Protein AF-A0A661UM19-F1 (afdb_monomer_lite)

Secondary structure (DSSP, 8-sta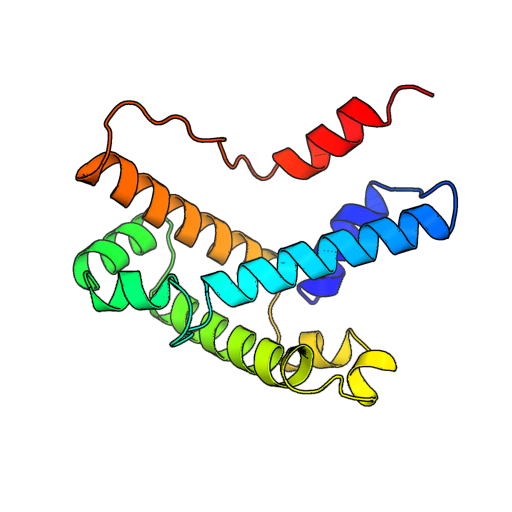te):
--HHHHHHHHHHTT---SSHHHHHHHHHHHHHHHHHHHHHHS--TTS--HHHHHHHSHHHHHHHHHHTT--HHHHHHHHHHHHHHHHHHTSS--HHHHH-HHHHHHHHT--HHHHHHHHHHHHHHHHHHHHHHT-SS-------S-TTHHHHHHHHS--

Radius of gyration: 17.21 Å; chains: 1; bounding box: 46×27×51 Å

Sequence (159 aa):
MNAYNDLSDSINRLAVYPNEFIAQCHFALFDNCLSHLVKVIVDNNRSFSFQNVIKHDRQKIQVLLQQNKIKMKFYNDIQKKLKKLRNKHLAHIDKEYLDDPNRIWDEIKITGDDLRTLIKGVYYVVKQLYLNEISRNPKYVEYDDKSILEFIEKNYQTN

pLDDT: mean 71.51, std 14.8, range [36.59, 92.38]

Structure (mmCIF, N/CA/C/O backbone):
data_AF-A0A661UM19-F1
#
_entry.id   AF-A0A661UM19-F1
#
loop_
_atom_site.group_PDB
_atom_site.id
_atom_site.type_symbol
_atom_site.label_atom_id
_atom_site.label_alt_id
_atom_site.label_comp_id
_atom_site.label_asym_id
_atom_site.label_entity_id
_atom_site.label_seq_id
_atom_site.pdbx_PDB_ins_code
_atom_site.Cartn_x
_atom_site.Cartn_y
_atom_site.Cartn_z
_atom_site.occupancy
_atom_site.B_iso_or_equiv
_atom_site.auth_seq_id
_atom_site.auth_comp_id
_atom_site.auth_asym_id
_atom_site.auth_atom_id
_atom_site.pdbx_PDB_model_num
ATOM 1 N N . MET A 1 1 ? 6.432 -12.227 -9.472 1.00 58.94 1 MET A N 1
ATOM 2 C CA . MET A 1 1 ? 6.892 -11.011 -10.164 1.00 58.94 1 MET A CA 1
ATOM 3 C C . MET A 1 1 ? 6.828 -9.873 -9.146 1.00 58.94 1 MET A C 1
ATOM 5 O O . MET A 1 1 ? 6.006 -9.951 -8.236 1.00 58.94 1 MET A O 1
ATOM 9 N N . ASN A 1 2 ? 7.814 -8.969 -9.120 1.00 72.56 2 ASN A N 1
ATOM 10 C CA . ASN A 1 2 ? 7.886 -7.924 -8.085 1.00 72.56 2 ASN A CA 1
ATOM 11 C C . ASN A 1 2 ? 6.871 -6.804 -8.388 1.00 72.56 2 ASN A C 1
ATOM 13 O O . ASN A 1 2 ? 6.379 -6.711 -9.507 1.00 72.56 2 ASN A O 1
ATOM 17 N N . ALA A 1 3 ? 6.543 -5.960 -7.409 1.00 64.88 3 ALA A N 1
ATOM 18 C CA . ALA A 1 3 ? 5.495 -4.953 -7.572 1.00 64.88 3 ALA A CA 1
ATOM 19 C C . ALA A 1 3 ? 5.797 -3.912 -8.654 1.00 64.88 3 ALA A C 1
ATOM 21 O O . ALA A 1 3 ? 4.873 -3.446 -9.313 1.00 64.88 3 ALA A O 1
ATOM 22 N N . TYR A 1 4 ? 7.071 -3.561 -8.833 1.00 65.00 4 TYR A N 1
ATOM 23 C CA . TYR A 1 4 ? 7.500 -2.612 -9.853 1.00 65.00 4 TYR A CA 1
ATOM 24 C C . TYR A 1 4 ? 7.248 -3.171 -11.249 1.00 65.00 4 TYR A C 1
ATOM 26 O O . TYR A 1 4 ? 6.559 -2.535 -12.035 1.00 65.00 4 TYR A O 1
ATOM 34 N N . ASN A 1 5 ? 7.685 -4.404 -11.508 1.00 65.50 5 ASN A N 1
ATOM 35 C CA . ASN A 1 5 ? 7.444 -5.111 -12.760 1.00 65.50 5 ASN A CA 1
ATOM 36 C C . ASN A 1 5 ? 5.967 -5.463 -12.951 1.00 65.50 5 ASN A C 1
ATOM 38 O O . ASN A 1 5 ? 5.466 -5.291 -14.045 1.00 65.50 5 ASN A O 1
ATOM 42 N N . ASP A 1 6 ? 5.234 -5.908 -11.925 1.00 64.94 6 ASP A N 1
ATOM 43 C CA . ASP A 1 6 ? 3.796 -6.217 -12.040 1.00 64.94 6 ASP A CA 1
ATOM 44 C C . ASP A 1 6 ? 2.984 -4.990 -12.446 1.00 64.94 6 ASP A C 1
ATOM 46 O O . ASP A 1 6 ? 2.102 -5.079 -13.302 1.00 64.94 6 ASP A O 1
ATOM 50 N N . LEU A 1 7 ? 3.253 -3.848 -11.813 1.00 60.78 7 LEU A N 1
ATOM 51 C CA . LEU A 1 7 ? 2.564 -2.601 -12.117 1.00 60.78 7 LEU A CA 1
ATOM 52 C C . LEU A 1 7 ? 3.045 -2.023 -13.450 1.00 60.78 7 LEU A C 1
ATOM 54 O O . LEU A 1 7 ? 2.207 -1.653 -14.262 1.00 60.78 7 LEU A O 1
ATOM 58 N N . SER A 1 8 ? 4.355 -2.024 -13.707 1.00 62.62 8 SER A N 1
ATOM 59 C CA . SER A 1 8 ? 4.948 -1.596 -14.979 1.00 62.62 8 SER A CA 1
ATOM 60 C C . SER A 1 8 ? 4.431 -2.432 -16.151 1.00 62.62 8 SER A C 1
ATOM 62 O O . SER A 1 8 ? 3.922 -1.868 -17.107 1.00 62.62 8 SER A O 1
ATOM 64 N N . ASP A 1 9 ? 4.430 -3.764 -16.062 1.00 61.81 9 ASP A N 1
ATOM 65 C CA . ASP A 1 9 ? 3.958 -4.663 -17.122 1.00 61.81 9 ASP A CA 1
ATOM 66 C C . ASP A 1 9 ? 2.448 -4.631 -17.311 1.00 61.81 9 ASP A C 1
ATOM 68 O O . ASP A 1 9 ? 1.985 -4.767 -18.441 1.00 61.81 9 ASP A O 1
ATOM 72 N N . SER A 1 10 ? 1.663 -4.454 -16.242 1.00 53.94 10 SER A N 1
ATOM 73 C CA . SER A 1 10 ? 0.219 -4.225 -16.393 1.00 53.94 10 SER A CA 1
ATOM 74 C C . SER A 1 10 ? -0.040 -2.981 -17.240 1.00 53.94 10 SER A C 1
ATOM 76 O O . SER A 1 10 ? -1.014 -2.947 -17.983 1.00 53.94 10 SER A O 1
ATOM 78 N N . ILE A 1 11 ? 0.849 -1.988 -17.164 1.00 50.72 11 ILE A N 1
ATOM 79 C CA . ILE A 1 11 ? 0.745 -0.763 -17.944 1.00 50.72 11 ILE A CA 1
ATOM 80 C C . ILE A 1 11 ? 1.416 -0.896 -19.328 1.00 50.72 11 ILE A C 1
ATOM 82 O O . ILE A 1 11 ? 0.841 -0.456 -20.317 1.00 50.72 11 ILE A O 1
ATOM 86 N N . ASN A 1 12 ? 2.557 -1.583 -19.455 1.00 50.00 12 ASN A N 1
ATOM 87 C CA . ASN A 1 12 ? 3.231 -1.844 -20.737 1.00 50.00 12 ASN A CA 1
ATOM 88 C C . ASN A 1 12 ? 2.398 -2.745 -21.659 1.00 50.00 12 ASN A C 1
ATOM 90 O O . ASN A 1 12 ? 2.403 -2.554 -22.870 1.00 50.00 12 ASN A O 1
ATOM 94 N N . ARG A 1 13 ? 1.633 -3.702 -21.112 1.00 50.72 13 ARG A N 1
ATOM 95 C CA . ARG A 1 13 ? 0.675 -4.508 -21.898 1.00 50.72 13 ARG A CA 1
ATOM 96 C C . ARG A 1 13 ? -0.462 -3.674 -22.489 1.00 50.72 13 ARG A C 1
ATOM 98 O O . ARG A 1 13 ? -1.094 -4.121 -23.439 1.00 50.72 13 ARG A O 1
ATOM 105 N N . LEU A 1 14 ? -0.726 -2.499 -21.921 1.00 45.94 14 LEU A N 1
ATOM 106 C CA . LEU A 1 14 ? -1.777 -1.579 -22.356 1.00 45.94 14 LEU A CA 1
ATOM 107 C C . LEU A 1 14 ? -1.233 -0.427 -23.204 1.00 45.94 14 LEU A C 1
ATOM 109 O O . LEU A 1 14 ? -2.000 0.248 -23.882 1.00 45.94 14 LEU A O 1
ATOM 113 N N . ALA A 1 15 ? 0.082 -0.226 -23.207 1.00 47.78 15 ALA A N 1
ATOM 114 C CA . ALA A 1 15 ? 0.721 0.854 -23.922 1.00 47.78 15 ALA A CA 1
ATOM 115 C C . ALA A 1 15 ? 1.796 0.327 -24.874 1.00 47.78 15 ALA A C 1
ATOM 117 O O . ALA A 1 15 ? 2.970 0.188 -24.533 1.00 47.78 15 ALA A O 1
ATOM 118 N N . VAL A 1 16 ? 1.395 0.113 -26.126 1.00 53.31 16 VAL A N 1
ATOM 119 C CA . VAL A 1 16 ? 2.338 0.213 -27.241 1.00 53.31 16 VAL A CA 1
ATOM 120 C C . VAL A 1 16 ? 2.650 1.701 -27.382 1.00 53.31 16 VAL A C 1
ATOM 122 O O . VAL A 1 16 ? 1.926 2.431 -28.054 1.00 53.31 16 VAL A O 1
ATOM 125 N N . TYR A 1 17 ? 3.664 2.188 -26.664 1.00 53.09 17 TYR A N 1
ATOM 126 C CA . TYR A 1 17 ? 4.034 3.597 -26.744 1.00 53.09 17 TYR A CA 1
ATOM 127 C C . TYR A 1 17 ? 4.556 3.902 -28.154 1.00 53.09 17 TYR A C 1
ATOM 129 O O . TYR A 1 17 ? 5.531 3.283 -28.581 1.00 53.09 17 TYR A O 1
ATOM 137 N N . PRO A 1 18 ? 3.950 4.855 -28.885 1.00 52.94 18 PRO A N 1
ATOM 138 C CA . PRO A 1 18 ? 4.339 5.130 -30.265 1.00 52.94 18 PRO A CA 1
ATOM 139 C C . PRO A 1 18 ? 5.752 5.723 -30.390 1.00 52.94 18 PRO A C 1
ATOM 141 O O . PRO A 1 18 ? 6.310 5.728 -31.484 1.00 52.94 18 PRO A O 1
ATOM 144 N N . ASN A 1 19 ? 6.349 6.214 -29.294 1.00 62.81 19 ASN A N 1
ATOM 145 C CA . ASN A 1 19 ? 7.755 6.610 -29.242 1.00 62.81 19 ASN A CA 1
ATOM 146 C C . ASN A 1 19 ? 8.357 6.513 -27.823 1.00 62.81 19 ASN A C 1
ATOM 148 O O . ASN A 1 19 ? 7.647 6.441 -26.816 1.00 62.81 19 ASN A O 1
ATOM 152 N N . GLU A 1 20 ? 9.690 6.556 -27.769 1.00 61.59 20 GLU A N 1
ATOM 153 C CA . GLU A 1 20 ? 10.510 6.461 -26.554 1.00 61.59 20 GLU A CA 1
ATOM 154 C C . GLU A 1 20 ? 10.242 7.589 -25.543 1.00 61.59 20 GLU A C 1
ATOM 156 O O . GLU A 1 20 ? 10.262 7.358 -24.335 1.00 61.59 20 GLU A O 1
ATOM 161 N N . PHE A 1 21 ? 9.920 8.797 -26.013 1.00 59.69 21 PHE A N 1
ATOM 162 C CA . PHE A 1 21 ? 9.624 9.937 -25.144 1.00 59.69 21 PHE A CA 1
ATOM 163 C C . PHE A 1 21 ? 8.369 9.704 -24.293 1.00 59.69 21 PHE A C 1
ATOM 165 O O . PHE A 1 21 ? 8.391 9.935 -23.086 1.00 59.69 21 PHE A O 1
ATOM 172 N N . ILE A 1 22 ? 7.287 9.195 -24.890 1.00 56.81 22 ILE A N 1
ATOM 173 C CA . ILE A 1 22 ? 6.045 8.910 -24.156 1.00 56.81 22 ILE A CA 1
ATOM 174 C C . ILE A 1 22 ? 6.277 7.788 -23.137 1.00 56.81 22 ILE A C 1
ATOM 176 O O . ILE A 1 22 ? 5.798 7.896 -22.009 1.00 56.81 22 ILE A O 1
ATOM 180 N N . ALA A 1 23 ? 7.064 6.766 -23.488 1.00 56.94 23 ALA A N 1
ATOM 181 C CA . ALA A 1 23 ? 7.455 5.723 -22.541 1.00 56.94 23 ALA A CA 1
ATOM 182 C C . ALA A 1 23 ? 8.215 6.315 -21.338 1.00 56.94 23 ALA A C 1
ATOM 184 O O . ALA A 1 23 ? 7.889 6.011 -20.192 1.00 56.94 23 ALA A O 1
ATOM 185 N N . GLN A 1 24 ? 9.165 7.226 -21.570 1.00 58.34 24 GLN A N 1
ATOM 186 C CA . GLN A 1 24 ? 9.901 7.898 -20.492 1.00 58.34 24 GLN A CA 1
ATOM 187 C C . GLN A 1 24 ? 9.009 8.803 -19.627 1.00 58.34 24 GLN A C 1
ATOM 189 O O . GLN A 1 24 ? 9.088 8.745 -18.398 1.00 58.34 24 GLN A O 1
ATOM 194 N N . CYS A 1 25 ? 8.125 9.607 -20.230 1.00 58.03 25 CYS A N 1
ATOM 195 C CA . CYS A 1 25 ? 7.143 10.405 -19.486 1.00 58.03 25 CYS A CA 1
ATOM 196 C C . CYS A 1 25 ? 6.230 9.524 -18.631 1.00 58.03 25 CYS A C 1
ATOM 198 O O . CYS A 1 25 ? 5.908 9.873 -17.494 1.00 58.03 25 CYS A O 1
ATOM 200 N N . HIS A 1 26 ? 5.835 8.373 -19.165 1.00 60.59 26 HIS A N 1
ATOM 201 C CA . HIS A 1 26 ? 5.025 7.408 -18.452 1.00 60.59 26 HIS A CA 1
ATOM 202 C C . HIS A 1 26 ? 5.758 6.824 -17.233 1.00 60.59 26 HIS A C 1
ATOM 204 O O . HIS A 1 26 ? 5.216 6.853 -16.126 1.00 60.59 26 HIS A O 1
ATOM 210 N N . PHE A 1 27 ? 7.003 6.362 -17.398 1.00 63.06 27 PHE A N 1
ATOM 211 C CA . PHE A 1 27 ? 7.818 5.881 -16.277 1.00 63.06 27 PHE A CA 1
ATOM 212 C C . PHE A 1 27 ? 8.004 6.957 -15.200 1.00 63.06 27 PHE A C 1
ATOM 214 O O . PHE A 1 27 ? 7.837 6.673 -14.016 1.00 63.06 27 PHE A O 1
ATOM 221 N N . ALA A 1 28 ? 8.236 8.212 -15.598 1.00 63.84 28 ALA A N 1
ATOM 222 C CA . ALA A 1 28 ? 8.367 9.326 -14.661 1.00 63.84 28 ALA A CA 1
ATOM 223 C C . ALA A 1 28 ? 7.083 9.583 -13.846 1.00 63.84 28 ALA A C 1
ATOM 225 O O . ALA A 1 28 ? 7.150 9.856 -12.644 1.00 63.84 28 ALA A O 1
ATOM 226 N N . LEU A 1 29 ? 5.903 9.482 -14.470 1.00 61.06 29 LEU A N 1
ATOM 227 C CA . LEU A 1 29 ? 4.618 9.598 -13.771 1.00 61.06 29 LEU A CA 1
ATOM 228 C C . LEU A 1 29 ? 4.392 8.432 -12.804 1.00 61.06 29 LEU A C 1
ATOM 230 O O . LEU A 1 29 ? 3.973 8.657 -11.666 1.00 61.06 29 LEU A O 1
ATOM 234 N N . PHE A 1 30 ? 4.704 7.207 -13.230 1.00 65.00 30 PHE A N 1
ATOM 235 C CA . PHE A 1 30 ? 4.596 6.015 -12.395 1.00 65.00 30 PHE A CA 1
ATOM 236 C C . PHE A 1 30 ? 5.495 6.103 -11.151 1.00 65.00 30 PHE A C 1
ATOM 238 O O . PHE A 1 30 ? 5.012 5.934 -10.026 1.00 65.00 30 PHE A O 1
ATOM 245 N N . ASP A 1 31 ? 6.766 6.464 -11.331 1.00 67.69 31 ASP A N 1
ATOM 246 C CA . ASP A 1 31 ? 7.715 6.662 -10.233 1.00 67.69 31 ASP A CA 1
ATOM 247 C C . ASP A 1 31 ? 7.252 7.769 -9.279 1.00 67.69 31 ASP A C 1
ATOM 249 O O . ASP A 1 31 ? 7.354 7.637 -8.052 1.00 67.69 31 ASP A O 1
ATOM 253 N N . ASN A 1 32 ? 6.671 8.846 -9.815 1.00 68.38 32 ASN A N 1
ATOM 254 C CA . ASN A 1 32 ? 6.102 9.909 -8.996 1.00 68.38 32 ASN A CA 1
ATOM 255 C C . ASN A 1 32 ? 4.929 9.395 -8.139 1.00 68.38 32 ASN A C 1
ATOM 257 O O . ASN A 1 32 ? 4.910 9.606 -6.921 1.00 68.38 32 ASN A O 1
ATOM 261 N N . CYS A 1 33 ? 3.980 8.661 -8.730 1.00 69.38 33 CYS A N 1
ATOM 262 C CA . CYS A 1 33 ? 2.869 8.038 -8.002 1.00 69.38 33 CYS A CA 1
ATOM 263 C C . CYS A 1 33 ? 3.364 7.105 -6.887 1.00 69.38 33 CYS A C 1
ATOM 265 O O . CYS A 1 33 ? 2.878 7.169 -5.753 1.00 69.38 33 CYS A O 1
ATOM 267 N N . LEU A 1 34 ? 4.367 6.280 -7.180 1.00 73.25 34 LEU A N 1
ATOM 268 C CA . LEU A 1 34 ? 4.965 5.338 -6.238 1.00 73.25 34 LEU A CA 1
ATOM 269 C C . LEU A 1 34 ? 5.672 6.053 -5.081 1.00 73.25 34 LEU A C 1
ATOM 271 O O . LEU A 1 34 ? 5.485 5.701 -3.914 1.00 73.25 34 LEU A O 1
ATOM 275 N N . SER A 1 35 ? 6.412 7.120 -5.382 1.00 76.25 35 SER A N 1
ATOM 276 C CA . SER A 1 35 ? 7.042 7.993 -4.387 1.00 76.25 35 SER A CA 1
ATOM 277 C C . SER A 1 35 ? 6.007 8.634 -3.457 1.00 76.25 35 SER A C 1
ATOM 279 O O . SER A 1 35 ? 6.188 8.664 -2.235 1.00 76.25 35 SER A O 1
ATOM 281 N N . HIS A 1 36 ? 4.879 9.099 -4.000 1.00 76.12 36 HIS A N 1
ATOM 282 C CA . HIS A 1 36 ? 3.776 9.638 -3.206 1.00 76.12 36 HIS A CA 1
ATOM 283 C C . HIS A 1 36 ? 3.107 8.578 -2.325 1.00 76.12 36 HIS A C 1
ATOM 285 O O . HIS A 1 36 ? 2.897 8.834 -1.137 1.00 76.12 36 HIS A O 1
ATOM 291 N N . LEU A 1 37 ? 2.846 7.379 -2.850 1.00 79.12 37 LEU A N 1
ATOM 292 C CA . LEU A 1 37 ? 2.326 6.259 -2.061 1.00 79.12 37 LEU A CA 1
ATOM 293 C C . LEU A 1 37 ? 3.247 5.948 -0.875 1.00 79.12 37 LEU A C 1
ATOM 295 O O . LEU A 1 37 ? 2.799 5.867 0.270 1.00 79.12 37 LEU A O 1
ATOM 299 N N . VAL A 1 38 ? 4.550 5.835 -1.133 1.00 81.44 38 VAL A N 1
ATOM 300 C CA . VAL A 1 38 ? 5.559 5.594 -0.098 1.00 81.44 38 VAL A CA 1
ATOM 301 C C . VAL A 1 38 ? 5.526 6.694 0.966 1.00 81.44 38 VAL A C 1
ATOM 303 O O . VAL A 1 38 ? 5.581 6.379 2.152 1.00 81.44 38 VAL A O 1
ATOM 306 N N . LYS A 1 39 ? 5.377 7.970 0.586 1.00 80.75 39 LYS A N 1
ATOM 307 C CA . LYS A 1 39 ? 5.250 9.091 1.540 1.00 80.75 39 LYS A CA 1
ATOM 308 C C . LYS A 1 39 ? 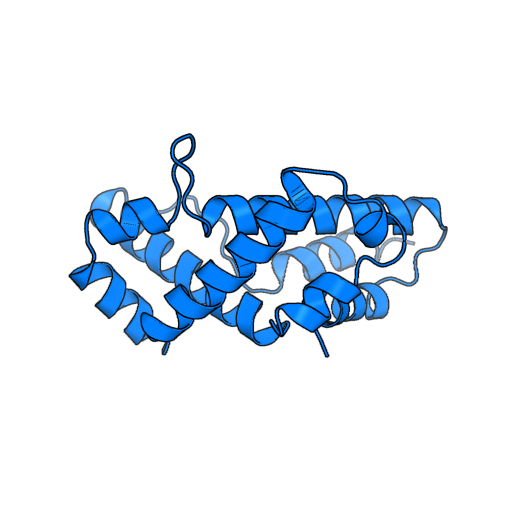3.987 9.011 2.404 1.00 80.75 39 LYS A C 1
ATOM 310 O O . LYS A 1 39 ? 4.047 9.386 3.572 1.00 80.75 39 LYS A O 1
ATOM 315 N N . VAL A 1 40 ? 2.863 8.547 1.854 1.00 81.81 40 VAL A N 1
ATOM 316 C CA . VAL A 1 40 ? 1.602 8.397 2.603 1.00 81.81 40 VAL A CA 1
ATOM 317 C C . VAL A 1 40 ? 1.698 7.256 3.618 1.00 81.81 40 VAL A C 1
ATOM 319 O O . VAL A 1 40 ? 1.236 7.401 4.748 1.00 81.81 40 VAL A O 1
ATOM 322 N N . ILE A 1 41 ? 2.308 6.131 3.245 1.00 84.94 41 ILE A N 1
ATOM 323 C CA . ILE A 1 41 ? 2.362 4.920 4.081 1.00 84.94 41 ILE A CA 1
ATOM 324 C C . ILE A 1 41 ? 3.501 4.964 5.102 1.00 84.94 41 ILE A C 1
ATOM 326 O O . ILE A 1 41 ? 3.347 4.545 6.251 1.00 84.94 41 ILE A O 1
ATOM 330 N N . VAL A 1 42 ? 4.675 5.441 4.693 1.00 83.19 42 VAL A N 1
ATOM 331 C CA . VAL A 1 42 ? 5.863 5.448 5.545 1.00 83.19 42 VAL A CA 1
ATOM 332 C C . VAL A 1 42 ? 5.818 6.644 6.486 1.00 83.19 42 VAL A C 1
ATOM 334 O O . VAL A 1 42 ? 5.667 7.786 6.061 1.00 83.19 42 VAL A O 1
ATOM 337 N N . ASP A 1 43 ? 6.031 6.368 7.773 1.00 73.94 43 ASP A N 1
ATOM 338 C CA . ASP A 1 43 ? 6.118 7.389 8.810 1.00 73.94 43 ASP A CA 1
ATOM 339 C C . ASP A 1 43 ? 7.138 8.476 8.435 1.00 73.94 43 ASP A C 1
ATOM 341 O O . ASP A 1 43 ? 8.275 8.203 8.024 1.00 73.94 43 ASP A O 1
ATOM 345 N N . ASN A 1 44 ? 6.713 9.725 8.557 1.00 69.25 44 ASN A N 1
ATOM 346 C CA . ASN A 1 44 ? 7.524 10.893 8.283 1.00 69.25 44 ASN A CA 1
ATOM 347 C C . ASN A 1 44 ? 7.154 11.978 9.287 1.00 69.25 44 ASN A C 1
ATOM 349 O O . ASN A 1 44 ? 6.019 12.440 9.317 1.00 69.25 44 ASN A O 1
ATOM 353 N N . ASN A 1 45 ? 8.138 12.446 10.048 1.00 62.72 45 ASN A N 1
ATOM 354 C CA . ASN A 1 45 ? 7.934 13.495 11.048 1.00 62.72 45 ASN A CA 1
ATOM 355 C C . ASN A 1 45 ? 7.556 14.851 10.422 1.00 62.72 45 ASN A C 1
ATOM 357 O O . ASN A 1 45 ? 7.203 15.777 11.142 1.00 62.72 45 ASN A O 1
ATOM 361 N N . ARG A 1 46 ? 7.663 14.985 9.091 1.00 61.22 46 ARG A N 1
ATOM 362 C CA . ARG A 1 46 ? 7.399 16.223 8.343 1.00 61.22 46 ARG A CA 1
ATOM 363 C C . ARG A 1 46 ? 6.116 16.198 7.506 1.00 61.22 46 ARG A C 1
ATOM 365 O O . ARG A 1 46 ? 5.810 17.202 6.876 1.00 61.22 46 ARG A O 1
ATOM 372 N N . SER A 1 47 ? 5.390 15.080 7.441 1.00 63.03 47 SER A N 1
ATOM 373 C CA . SER A 1 47 ? 4.151 14.988 6.654 1.00 63.03 47 SER A CA 1
ATOM 374 C C . SER A 1 47 ? 3.095 14.140 7.353 1.00 63.03 47 SER A C 1
ATOM 376 O O . SER A 1 47 ? 3.410 13.220 8.105 1.00 63.03 47 SER A O 1
ATOM 378 N N . PHE A 1 48 ? 1.823 14.431 7.084 1.00 66.88 48 PHE A N 1
ATOM 379 C CA . PHE A 1 48 ? 0.715 13.625 7.581 1.00 66.88 48 PHE A CA 1
ATOM 380 C C . PHE A 1 48 ? 0.740 12.251 6.892 1.00 66.88 48 PHE A C 1
ATOM 382 O O . PHE A 1 48 ? 0.421 12.134 5.712 1.00 66.88 48 PHE A O 1
ATOM 389 N N . SER A 1 49 ? 1.206 11.227 7.610 1.00 81.81 49 SER A N 1
ATOM 390 C CA . SER A 1 49 ? 1.260 9.842 7.134 1.00 81.81 49 SER A CA 1
ATOM 391 C C . SER A 1 49 ? 0.095 9.037 7.706 1.00 81.81 49 SER A C 1
ATOM 393 O O . SER A 1 49 ? -0.413 9.334 8.790 1.00 81.81 49 SER A O 1
ATOM 395 N N . PHE A 1 50 ? -0.293 7.962 7.024 1.00 83.94 50 PHE A N 1
ATOM 396 C CA . PHE A 1 50 ? -1.292 7.021 7.525 1.00 83.94 50 PHE A CA 1
ATOM 397 C C . PHE A 1 50 ? -0.871 6.399 8.868 1.00 83.94 50 PHE A C 1
ATOM 399 O O . PHE A 1 50 ? -1.707 6.121 9.726 1.00 83.94 50 PHE A O 1
ATOM 406 N N . GLN A 1 51 ? 0.439 6.286 9.113 1.00 83.25 51 GLN A N 1
ATOM 407 C CA . GLN A 1 51 ? 0.970 5.878 10.409 1.00 83.25 51 GLN A CA 1
ATOM 408 C C . GLN A 1 51 ? 0.563 6.826 11.544 1.00 83.25 51 GLN A C 1
ATOM 410 O O . GLN A 1 51 ? 0.298 6.360 12.652 1.00 83.25 51 GLN A O 1
ATOM 415 N N . ASN A 1 52 ? 0.498 8.136 11.296 1.00 80.94 52 ASN A N 1
ATOM 416 C CA . ASN A 1 52 ? 0.037 9.089 12.305 1.00 80.94 52 ASN A CA 1
ATOM 417 C C . ASN A 1 52 ? -1.446 8.883 12.611 1.00 80.94 52 ASN A C 1
ATOM 419 O O . ASN A 1 52 ? -1.817 8.869 13.780 1.00 80.94 52 ASN A O 1
ATOM 423 N N . VAL A 1 53 ? -2.265 8.595 11.597 1.00 82.50 53 VAL A N 1
ATOM 424 C CA . VAL A 1 53 ? -3.676 8.233 11.803 1.00 82.50 53 VAL A CA 1
ATOM 425 C C . VAL A 1 53 ? -3.787 6.985 12.692 1.00 82.50 53 VAL A C 1
ATOM 427 O O . VAL A 1 53 ? -4.511 7.001 13.684 1.00 82.50 53 VAL A O 1
ATOM 430 N N . ILE A 1 54 ? -2.985 5.942 12.428 1.00 86.19 54 ILE A N 1
ATOM 431 C CA . ILE A 1 54 ? -2.927 4.723 13.262 1.00 86.19 54 ILE A CA 1
ATOM 432 C C . ILE A 1 54 ? -2.518 5.017 14.706 1.00 86.19 54 ILE A C 1
ATOM 434 O O . ILE A 1 54 ? -3.045 4.382 15.618 1.00 86.19 54 ILE A O 1
ATOM 438 N N . LYS A 1 55 ? -1.585 5.946 14.940 1.00 85.94 55 LYS A N 1
ATOM 439 C CA . LYS A 1 55 ? -1.177 6.327 16.303 1.00 85.94 55 LYS A CA 1
ATOM 440 C C . LYS A 1 55 ? -2.327 6.975 17.080 1.00 85.94 55 LYS A C 1
ATOM 442 O O . LYS A 1 55 ? -2.415 6.749 18.283 1.00 85.94 55 LYS A O 1
ATOM 447 N N . HIS A 1 56 ? -3.186 7.742 16.408 1.00 83.62 56 HIS A N 1
ATOM 448 C CA . HIS A 1 56 ? -4.312 8.427 17.044 1.00 83.62 56 HIS A CA 1
ATOM 449 C C . HIS A 1 56 ? -5.490 7.498 17.350 1.00 83.62 56 HIS A C 1
ATOM 451 O O . HIS A 1 56 ? -6.056 7.607 18.433 1.00 83.62 56 HIS A O 1
ATOM 457 N N . ASP A 1 57 ? -5.836 6.571 16.450 1.00 86.06 57 ASP A N 1
ATOM 458 C CA . ASP A 1 57 ? -7.002 5.694 16.642 1.00 86.06 57 ASP A CA 1
ATOM 459 C C . ASP A 1 57 ? -6.743 4.241 16.208 1.00 86.06 57 ASP A C 1
ATOM 461 O O . ASP A 1 57 ? -7.310 3.692 15.256 1.00 86.06 57 ASP A O 1
ATOM 465 N N . ARG A 1 58 ? -5.813 3.597 16.918 1.00 88.75 58 ARG A N 1
ATOM 466 C CA . ARG A 1 58 ? -5.302 2.268 16.559 1.00 88.75 58 ARG A CA 1
ATOM 467 C C . ARG A 1 58 ? -6.382 1.189 16.537 1.00 88.75 58 ARG A C 1
ATOM 469 O O . ARG A 1 58 ? -6.364 0.342 15.644 1.00 88.75 58 ARG A O 1
ATOM 476 N N . GLN A 1 59 ? -7.271 1.177 17.531 1.00 90.88 59 GLN A N 1
ATOM 477 C CA . GLN A 1 59 ? -8.301 0.141 17.655 1.00 90.88 59 GLN A CA 1
ATOM 478 C C . GLN A 1 59 ? -9.323 0.257 16.524 1.00 90.88 59 GLN A C 1
ATOM 480 O O . GLN A 1 59 ? -9.576 -0.732 15.835 1.00 90.88 59 GLN A O 1
ATOM 485 N N . LYS A 1 60 ? -9.835 1.466 16.265 1.00 90.00 60 LYS A N 1
ATOM 486 C CA . LYS A 1 60 ? -10.773 1.715 15.166 1.00 90.00 60 LYS A CA 1
ATOM 487 C C . LYS A 1 60 ? -10.154 1.371 13.819 1.00 90.00 60 LYS A C 1
ATOM 489 O O . LYS A 1 60 ? -10.765 0.651 13.032 1.00 90.00 60 LYS A O 1
ATOM 494 N N . ILE A 1 61 ? -8.917 1.803 13.563 1.00 90.31 61 ILE A N 1
ATOM 495 C CA . ILE A 1 61 ? -8.246 1.500 12.293 1.00 90.31 61 ILE A CA 1
ATOM 496 C C . ILE A 1 61 ? -7.997 0.003 12.134 1.00 90.31 61 ILE A C 1
ATOM 498 O O . ILE A 1 61 ? -8.175 -0.530 11.042 1.00 90.31 61 ILE A O 1
ATOM 502 N N . GLN A 1 62 ? -7.635 -0.704 13.204 1.00 91.75 62 GLN A N 1
ATOM 503 C CA . GLN A 1 62 ? -7.491 -2.154 13.146 1.00 91.75 62 GLN A CA 1
ATOM 504 C C . GLN A 1 62 ? -8.802 -2.842 12.738 1.00 91.75 62 GLN A C 1
ATOM 506 O O . GLN A 1 62 ? -8.760 -3.744 11.902 1.00 91.75 62 GLN A O 1
ATOM 511 N N . VAL A 1 63 ? -9.947 -2.405 13.271 1.00 92.38 63 VAL A N 1
ATOM 512 C CA . VAL A 1 63 ? -11.269 -2.921 12.877 1.00 92.38 63 VAL A CA 1
ATOM 513 C C . VAL A 1 63 ? -11.559 -2.616 11.404 1.00 92.38 63 VAL A C 1
ATOM 515 O O . VAL A 1 63 ? -11.926 -3.516 10.651 1.00 92.38 63 VAL A O 1
ATOM 518 N N . LEU A 1 64 ? -11.330 -1.377 10.961 1.00 90.50 64 LEU A N 1
ATOM 519 C CA . LEU A 1 64 ? -11.562 -0.966 9.571 1.00 90.50 64 LEU A CA 1
ATOM 520 C C . LEU A 1 64 ? -10.667 -1.723 8.570 1.00 90.50 64 LEU A C 1
ATOM 522 O O . LEU A 1 64 ? -11.124 -2.105 7.493 1.00 90.50 64 LEU A O 1
ATOM 526 N N . LEU A 1 65 ? -9.409 -2.001 8.925 1.00 89.06 65 LEU A N 1
ATOM 527 C CA . LEU A 1 65 ? -8.515 -2.834 8.111 1.00 89.06 65 LEU A CA 1
ATOM 528 C C . LEU A 1 65 ? -8.999 -4.289 8.048 1.00 89.06 65 LEU A C 1
ATOM 530 O O . LEU A 1 65 ? -8.995 -4.897 6.975 1.00 89.06 65 LEU A O 1
ATOM 534 N N . GLN A 1 66 ? -9.465 -4.845 9.171 1.00 90.25 66 GLN A N 1
ATOM 535 C CA . GLN A 1 66 ? -9.993 -6.210 9.221 1.00 90.25 66 GLN A CA 1
ATOM 536 C C . GLN A 1 66 ? -11.251 -6.392 8.364 1.00 90.25 66 GLN A C 1
ATOM 538 O O . GLN A 1 66 ? -11.405 -7.452 7.757 1.00 90.25 66 GLN A O 1
ATOM 543 N N . GLN A 1 67 ? -12.098 -5.366 8.236 1.00 89.56 67 GLN A N 1
ATOM 544 C CA . GLN A 1 67 ? -13.251 -5.382 7.323 1.00 89.56 67 GLN A CA 1
ATOM 545 C C . GLN A 1 67 ? -12.835 -5.588 5.855 1.00 89.56 67 GLN A C 1
ATOM 547 O O . GLN A 1 67 ? -13.580 -6.191 5.089 1.00 89.56 67 GLN A O 1
ATOM 552 N N . ASN A 1 68 ? -11.615 -5.184 5.482 1.00 84.81 68 ASN A N 1
ATOM 553 C CA . ASN A 1 68 ? -11.015 -5.454 4.168 1.00 84.81 68 ASN A CA 1
ATOM 554 C C . ASN A 1 68 ? -10.064 -6.655 4.163 1.00 84.81 68 ASN A C 1
ATOM 556 O O . ASN A 1 68 ? -9.235 -6.790 3.268 1.00 84.81 68 ASN A O 1
ATOM 560 N N . LYS A 1 69 ? -10.166 -7.544 5.159 1.00 88.75 69 LYS A N 1
ATOM 561 C CA . LYS A 1 69 ? -9.311 -8.734 5.308 1.00 88.75 69 LYS A CA 1
ATOM 562 C C . LYS A 1 69 ? -7.816 -8.402 5.443 1.00 88.75 69 LYS A C 1
ATOM 564 O O . LYS A 1 69 ? -6.969 -9.274 5.254 1.00 88.75 69 LYS A O 1
ATOM 569 N N . ILE A 1 70 ? -7.474 -7.173 5.838 1.00 89.44 70 ILE A N 1
ATOM 570 C CA . ILE A 1 70 ? -6.091 -6.734 6.033 1.00 89.44 70 ILE A CA 1
ATOM 571 C C . ILE A 1 70 ? -5.741 -6.809 7.513 1.00 89.44 70 ILE A C 1
ATOM 573 O O . ILE A 1 70 ? -6.334 -6.155 8.370 1.00 89.44 70 ILE A O 1
ATOM 577 N N . LYS A 1 71 ? -4.732 -7.620 7.832 1.00 91.25 71 LYS A N 1
ATOM 578 C CA . LYS A 1 71 ? -4.196 -7.708 9.193 1.00 91.25 71 LYS A CA 1
ATOM 579 C C . LYS A 1 71 ? -3.242 -6.540 9.439 1.00 91.25 71 LYS A C 1
ATOM 581 O O . LYS A 1 71 ? -2.387 -6.255 8.608 1.00 91.25 71 LYS A O 1
ATOM 586 N N . MET A 1 72 ? -3.281 -5.949 10.634 1.00 88.44 72 MET A N 1
ATOM 587 C CA . MET A 1 72 ? -2.319 -4.910 11.042 1.00 88.44 72 MET A CA 1
ATOM 588 C C . MET A 1 72 ? -0.855 -5.376 10.900 1.00 88.44 72 MET A C 1
ATOM 590 O O . MET A 1 72 ? 0.026 -4.590 10.567 1.00 88.44 72 MET A O 1
ATOM 594 N N . LYS A 1 73 ? -0.594 -6.678 11.097 1.00 91.81 73 LYS A N 1
ATOM 595 C CA . LYS A 1 73 ? 0.720 -7.285 10.838 1.00 91.81 73 LYS A CA 1
ATOM 596 C C . LYS A 1 73 ? 1.156 -7.120 9.376 1.00 91.81 73 LYS A C 1
ATOM 598 O O . LYS A 1 73 ? 2.266 -6.666 9.145 1.00 91.81 73 LYS A O 1
ATOM 603 N N . PHE A 1 74 ? 0.272 -7.415 8.420 1.00 92.06 74 PHE A N 1
ATOM 604 C CA . PHE A 1 74 ? 0.546 -7.232 6.993 1.00 92.06 74 PHE A CA 1
ATOM 605 C C . PHE A 1 74 ? 0.884 -5.770 6.682 1.00 92.06 74 PHE A C 1
ATOM 607 O O . PHE A 1 74 ? 1.918 -5.501 6.080 1.00 92.06 74 PHE A O 1
ATOM 614 N N . TYR A 1 75 ? 0.072 -4.827 7.174 1.00 89.81 75 TYR A N 1
ATOM 615 C CA . TYR A 1 75 ? 0.344 -3.396 7.013 1.00 89.81 75 TYR A CA 1
ATOM 616 C C . TYR A 1 75 ? 1.742 -3.019 7.536 1.00 89.81 75 TYR A C 1
ATOM 618 O O . TYR A 1 75 ? 2.527 -2.411 6.812 1.00 89.81 75 TYR A O 1
ATOM 626 N N . ASN A 1 76 ? 2.087 -3.434 8.760 1.00 90.94 76 ASN A N 1
ATOM 627 C CA . ASN A 1 76 ? 3.390 -3.141 9.365 1.00 90.94 76 ASN A CA 1
ATOM 628 C C . ASN A 1 76 ? 4.558 -3.762 8.582 1.00 90.94 76 ASN A C 1
ATOM 630 O O . ASN A 1 76 ? 5.614 -3.142 8.453 1.00 90.94 76 ASN A O 1
ATOM 634 N N . ASP A 1 77 ? 4.385 -4.979 8.070 1.00 92.38 77 ASP A N 1
ATOM 635 C CA . ASP A 1 77 ? 5.418 -5.684 7.310 1.00 92.38 77 ASP A CA 1
ATOM 636 C C . ASP A 1 77 ? 5.676 -4.995 5.961 1.00 92.38 77 ASP A C 1
ATOM 638 O O . ASP A 1 77 ? 6.831 -4.732 5.614 1.00 92.38 77 ASP A O 1
ATOM 642 N N . ILE A 1 78 ? 4.618 -4.617 5.234 1.00 90.94 78 ILE A N 1
ATOM 643 C CA . ILE A 1 78 ? 4.742 -3.855 3.983 1.00 90.94 78 ILE A CA 1
ATOM 644 C C . ILE A 1 78 ? 5.301 -2.453 4.249 1.00 90.94 78 ILE A C 1
ATOM 646 O O . ILE A 1 78 ? 6.201 -2.007 3.541 1.00 90.94 78 ILE A O 1
ATOM 650 N N . GLN A 1 79 ? 4.865 -1.777 5.313 1.00 90.00 79 GLN A N 1
ATOM 651 C CA . GLN A 1 79 ? 5.364 -0.453 5.689 1.00 90.00 79 GLN A CA 1
ATOM 652 C C . GLN A 1 79 ? 6.876 -0.454 5.960 1.00 90.00 79 GLN A C 1
ATOM 654 O O . GLN A 1 79 ? 7.585 0.435 5.484 1.00 90.00 79 GLN A O 1
ATOM 659 N N . LYS A 1 80 ? 7.402 -1.465 6.665 1.00 89.88 80 LYS A N 1
ATOM 660 C CA . LYS A 1 80 ? 8.850 -1.613 6.894 1.00 89.88 80 LYS A CA 1
ATOM 661 C C . LYS A 1 80 ? 9.617 -1.802 5.589 1.00 89.88 80 LYS A C 1
ATOM 663 O O . LYS A 1 80 ? 10.672 -1.192 5.403 1.00 89.88 80 LYS A O 1
ATOM 668 N N . LYS A 1 81 ? 9.084 -2.619 4.679 1.00 90.00 81 LYS A N 1
ATOM 669 C CA . LYS A 1 81 ? 9.673 -2.848 3.355 1.00 90.00 81 LYS A CA 1
ATOM 670 C C . LYS A 1 81 ? 9.679 -1.565 2.512 1.00 90.00 81 LYS A C 1
ATOM 672 O O . LYS A 1 81 ? 10.723 -1.205 1.972 1.00 90.00 81 LYS A O 1
ATOM 677 N N . LEU A 1 82 ? 8.576 -0.813 2.491 1.00 87.25 82 LEU A N 1
ATOM 678 C CA . LEU A 1 82 ? 8.488 0.488 1.813 1.00 87.25 82 LEU A CA 1
ATOM 679 C C . LEU A 1 82 ? 9.394 1.549 2.452 1.00 87.25 82 LEU A C 1
ATOM 681 O O . LEU A 1 82 ? 9.932 2.407 1.757 1.00 87.25 82 LEU A O 1
ATOM 685 N N . LYS A 1 83 ? 9.630 1.483 3.767 1.00 86.38 83 LYS A N 1
ATOM 686 C CA . LYS A 1 83 ? 10.617 2.341 4.435 1.00 86.38 83 LYS A CA 1
ATOM 687 C C . LYS A 1 83 ? 12.040 2.031 3.967 1.00 86.38 83 LYS A C 1
ATOM 689 O O . LYS A 1 83 ? 12.805 2.961 3.725 1.00 86.38 83 LYS A O 1
ATOM 694 N N . LYS A 1 84 ? 12.393 0.750 3.806 1.00 84.94 84 LYS A N 1
ATOM 695 C CA . LYS A 1 84 ? 13.689 0.342 3.234 1.00 84.94 84 LYS A CA 1
ATOM 696 C C . LYS A 1 84 ? 13.842 0.863 1.801 1.00 84.94 84 LYS A C 1
ATOM 698 O O . LYS A 1 84 ? 14.883 1.432 1.489 1.00 84.94 84 LYS A O 1
ATOM 703 N N . LEU A 1 85 ? 12.792 0.734 0.985 1.00 81.69 85 LEU A N 1
ATOM 704 C CA . LEU A 1 85 ? 12.735 1.294 -0.367 1.00 81.69 85 LEU A CA 1
ATOM 705 C C . LEU A 1 85 ? 12.976 2.810 -0.353 1.00 81.69 85 LEU A C 1
ATOM 707 O O . LEU A 1 85 ? 13.909 3.277 -0.992 1.00 81.69 85 LEU A O 1
ATOM 711 N N . ARG A 1 86 ? 12.215 3.572 0.447 1.00 78.88 86 ARG A N 1
ATOM 712 C CA . ARG A 1 86 ? 12.396 5.026 0.605 1.00 78.88 86 ARG A CA 1
ATOM 713 C C . ARG A 1 86 ? 13.829 5.393 0.973 1.00 78.88 86 ARG A C 1
ATOM 715 O O . ARG A 1 86 ? 14.382 6.321 0.401 1.00 78.88 86 ARG A O 1
ATOM 722 N N . ASN A 1 87 ? 14.410 4.711 1.955 1.00 77.56 87 ASN A N 1
ATOM 723 C CA . ASN A 1 87 ? 15.733 5.061 2.463 1.00 77.56 87 ASN A CA 1
ATOM 724 C C . ASN A 1 87 ? 16.836 4.836 1.424 1.00 77.56 87 ASN A C 1
ATOM 726 O O . ASN A 1 87 ? 17.772 5.621 1.374 1.00 77.56 87 ASN A O 1
ATOM 730 N N . LYS A 1 88 ? 16.719 3.797 0.595 1.00 72.25 88 LYS A N 1
ATOM 731 C CA . LYS A 1 88 ? 17.684 3.519 -0.477 1.00 72.25 88 LYS A CA 1
ATOM 732 C C . LYS A 1 88 ? 17.422 4.329 -1.757 1.00 72.25 88 LYS A C 1
ATOM 734 O O . LYS A 1 88 ? 18.361 4.617 -2.474 1.00 72.25 88 LYS A O 1
ATOM 739 N N . HIS A 1 89 ? 16.170 4.693 -2.041 1.00 65.75 89 HIS A N 1
ATOM 740 C CA . HIS A 1 89 ? 15.778 5.351 -3.296 1.00 65.75 89 HIS A CA 1
ATOM 741 C C . HIS A 1 89 ? 15.677 6.885 -3.184 1.00 65.75 89 HIS A C 1
ATOM 743 O O . HIS A 1 89 ? 15.952 7.602 -4.142 1.00 65.75 89 HIS A O 1
ATOM 749 N N . LEU A 1 90 ? 15.224 7.417 -2.042 1.00 57.09 90 LEU A N 1
ATOM 750 C CA . LEU A 1 90 ? 14.855 8.835 -1.883 1.00 57.09 90 LEU A CA 1
ATOM 751 C C . LEU A 1 90 ? 15.801 9.629 -0.966 1.00 57.09 90 LEU A C 1
ATOM 753 O O . LEU A 1 90 ? 15.662 10.848 -0.893 1.00 57.09 90 LEU A O 1
ATOM 757 N N . ALA A 1 91 ? 16.721 8.977 -0.242 1.00 52.41 91 ALA A N 1
ATOM 758 C CA . ALA A 1 91 ? 17.694 9.664 0.623 1.00 52.41 91 ALA A CA 1
ATOM 759 C C . ALA A 1 91 ? 19.081 9.815 -0.026 1.00 52.41 91 ALA A C 1
ATOM 761 O O . ALA A 1 91 ? 19.792 10.768 0.273 1.00 52.41 91 ALA A O 1
ATOM 762 N N . HIS A 1 92 ? 19.426 8.920 -0.948 1.00 50.28 92 HIS A N 1
ATOM 763 C CA . HIS A 1 92 ? 20.596 8.997 -1.812 1.00 50.28 92 HIS A CA 1
ATOM 764 C C . HIS A 1 92 ? 20.160 8.444 -3.168 1.00 50.28 92 HIS A C 1
ATOM 766 O O . HIS A 1 92 ? 19.523 7.395 -3.207 1.00 50.28 92 HIS A O 1
ATOM 772 N N . ILE A 1 93 ? 20.439 9.146 -4.268 1.00 52.81 93 ILE A N 1
ATOM 773 C CA . ILE A 1 93 ? 20.381 8.523 -5.594 1.00 52.81 93 ILE A CA 1
ATOM 774 C C . ILE A 1 93 ? 21.549 7.541 -5.601 1.00 52.81 93 ILE A C 1
ATOM 776 O O . ILE A 1 93 ? 22.693 7.919 -5.850 1.00 52.81 93 ILE A O 1
ATOM 780 N N . ASP A 1 94 ? 21.276 6.322 -5.154 1.00 56.06 94 ASP A N 1
ATOM 781 C CA . ASP A 1 94 ? 22.274 5.272 -5.071 1.00 56.06 94 ASP A CA 1
ATOM 782 C C . ASP A 1 94 ? 22.641 4.880 -6.502 1.00 56.06 94 ASP A C 1
ATOM 784 O O . ASP A 1 94 ? 21.757 4.612 -7.320 1.00 56.06 94 ASP A O 1
ATOM 788 N N . LYS A 1 95 ? 23.933 4.890 -6.838 1.00 58.25 95 LYS A N 1
ATOM 789 C CA . LYS A 1 95 ? 24.395 4.590 -8.204 1.00 58.25 95 LYS A CA 1
ATOM 790 C C . LYS A 1 95 ? 23.894 3.213 -8.654 1.00 58.25 95 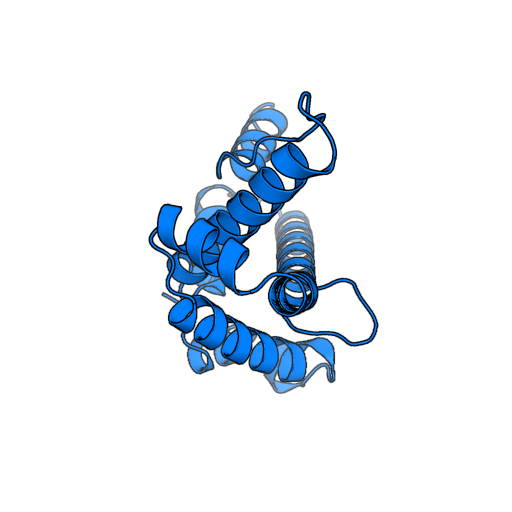LYS A C 1
ATOM 792 O O . LYS A 1 95 ? 23.462 3.054 -9.786 1.00 58.25 95 LYS A O 1
ATOM 797 N N . GLU A 1 96 ? 23.835 2.267 -7.718 1.00 60.09 96 GLU A N 1
ATOM 798 C CA . GLU A 1 96 ? 23.300 0.924 -7.952 1.00 60.09 96 GLU A CA 1
ATOM 799 C C . GLU A 1 96 ? 21.806 0.911 -8.321 1.00 60.09 96 GLU A C 1
ATOM 801 O O . GLU A 1 96 ? 21.364 -0.006 -9.004 1.00 60.09 96 GLU A O 1
ATOM 806 N N . TYR A 1 97 ? 21.024 1.906 -7.885 1.00 60.53 97 TYR A N 1
ATOM 807 C CA . TYR A 1 97 ? 19.614 2.040 -8.261 1.00 60.53 97 TYR A CA 1
ATOM 808 C C . TYR A 1 97 ? 19.446 2.633 -9.665 1.00 60.53 97 TYR A C 1
ATOM 810 O O . TYR A 1 97 ? 18.524 2.247 -10.376 1.00 60.53 97 TYR A O 1
ATOM 818 N N . LEU A 1 98 ? 20.337 3.546 -10.075 1.00 61.25 98 LEU A N 1
ATOM 819 C CA . LEU A 1 98 ? 20.375 4.031 -11.460 1.00 61.25 98 LEU A CA 1
ATOM 820 C C . LEU A 1 98 ? 20.754 2.906 -12.432 1.00 61.25 98 LEU A C 1
ATOM 822 O O . LEU A 1 98 ? 20.225 2.863 -13.538 1.00 61.25 98 LEU A O 1
ATOM 826 N N . ASP A 1 99 ? 21.644 2.007 -12.001 1.00 65.25 99 ASP A N 1
ATOM 827 C CA . ASP A 1 99 ? 22.107 0.876 -12.807 1.00 65.25 99 ASP A CA 1
ATOM 828 C C . ASP A 1 99 ? 21.059 -0.258 -12.879 1.00 65.25 99 ASP A C 1
ATOM 830 O O . ASP A 1 99 ? 20.905 -0.879 -13.930 1.00 65.25 99 ASP A O 1
ATOM 834 N N . ASP A 1 100 ? 20.321 -0.528 -11.791 1.00 69.94 100 ASP A N 1
ATOM 835 C CA . ASP A 1 100 ? 19.241 -1.529 -11.761 1.00 69.94 100 ASP A CA 1
ATOM 836 C C . ASP A 1 100 ? 18.108 -1.160 -10.772 1.00 69.94 100 ASP A C 1
ATOM 838 O O . ASP A 1 100 ? 18.149 -1.514 -9.583 1.00 69.94 100 ASP A O 1
ATOM 842 N N . PRO A 1 101 ? 17.032 -0.510 -11.260 1.00 65.69 101 PRO A N 1
ATOM 843 C CA . PRO A 1 101 ? 15.864 -0.177 -10.451 1.00 65.69 101 PRO A CA 1
ATOM 844 C C . PRO A 1 101 ? 15.140 -1.396 -9.868 1.00 65.69 101 PRO A C 1
ATOM 846 O O . PRO A 1 101 ? 14.518 -1.285 -8.810 1.00 65.69 101 PRO A O 1
ATOM 849 N N . ASN A 1 102 ? 15.212 -2.565 -10.515 1.00 72.12 102 ASN A N 1
ATOM 850 C CA . ASN A 1 102 ? 14.498 -3.773 -10.095 1.00 72.12 102 ASN A CA 1
ATOM 851 C C . ASN A 1 102 ? 15.133 -4.446 -8.885 1.00 72.12 102 ASN A C 1
ATOM 853 O O . ASN A 1 102 ? 14.423 -5.015 -8.049 1.00 72.12 102 ASN A O 1
ATOM 857 N N . ARG A 1 103 ? 16.451 -4.319 -8.736 1.00 77.56 103 ARG A N 1
ATOM 858 C CA . ARG A 1 103 ? 17.215 -4.958 -7.663 1.00 77.56 103 ARG A CA 1
ATOM 859 C C . ARG A 1 103 ? 16.634 -4.697 -6.277 1.00 77.56 103 ARG A C 1
ATOM 861 O O . ARG A 1 103 ? 16.490 -5.615 -5.467 1.00 77.56 103 ARG A O 1
ATOM 868 N N . ILE A 1 104 ? 16.258 -3.451 -5.985 1.00 78.12 104 ILE A N 1
ATOM 869 C CA . ILE A 1 104 ? 15.690 -3.116 -4.676 1.00 78.12 104 ILE A CA 1
ATOM 870 C C . ILE A 1 104 ? 14.287 -3.693 -4.477 1.00 78.12 104 ILE A C 1
ATOM 872 O O . ILE A 1 104 ? 13.942 -4.101 -3.364 1.00 78.12 104 ILE A O 1
ATOM 876 N N . TRP A 1 105 ? 13.488 -3.753 -5.540 1.00 80.44 105 TRP A N 1
ATOM 877 C CA . TRP A 1 105 ? 12.153 -4.342 -5.518 1.00 80.44 105 TRP A CA 1
ATOM 878 C C . TRP A 1 105 ? 12.207 -5.854 -5.291 1.00 80.44 105 TRP A C 1
ATOM 880 O O . TRP A 1 105 ? 11.429 -6.386 -4.490 1.00 80.44 105 TRP A O 1
ATOM 890 N N . ASP A 1 106 ? 13.187 -6.521 -5.894 1.00 82.56 106 ASP A N 1
ATOM 891 C CA . ASP A 1 106 ? 13.465 -7.940 -5.676 1.00 82.56 106 ASP A CA 1
ATOM 892 C C . ASP A 1 106 ? 13.963 -8.221 -4.254 1.00 82.56 106 ASP A C 1
ATOM 894 O O . ASP A 1 106 ? 13.538 -9.192 -3.622 1.00 82.56 106 ASP A O 1
ATOM 898 N N . GLU A 1 107 ? 14.792 -7.339 -3.689 1.00 84.06 107 GLU A N 1
ATOM 899 C CA . GLU A 1 107 ? 15.238 -7.451 -2.298 1.00 84.06 107 GLU A CA 1
ATOM 900 C C . GLU A 1 107 ? 14.085 -7.345 -1.291 1.00 84.06 107 GLU A C 1
ATOM 902 O O . GLU A 1 10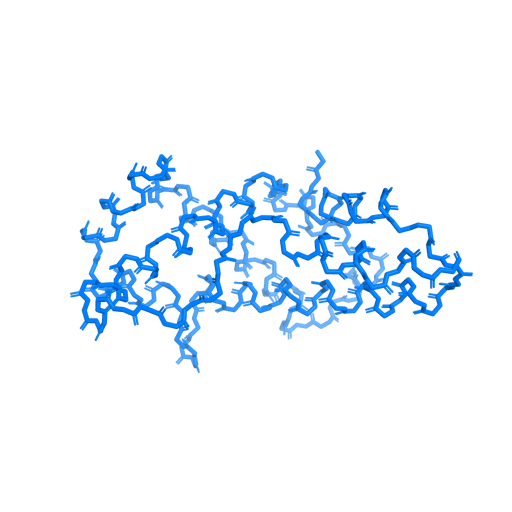7 ? 14.058 -8.073 -0.293 1.00 84.06 107 GLU A O 1
ATOM 907 N N . ILE A 1 108 ? 13.164 -6.393 -1.487 1.00 85.62 108 ILE A N 1
ATOM 908 C CA . ILE A 1 108 ? 12.072 -6.152 -0.530 1.00 85.62 108 ILE A CA 1
ATOM 909 C C . ILE A 1 108 ? 10.924 -7.150 -0.684 1.00 85.62 108 ILE A C 1
ATOM 911 O O . ILE A 1 108 ? 10.138 -7.306 0.258 1.00 85.62 108 ILE A O 1
ATOM 915 N N . LYS A 1 109 ? 10.841 -7.852 -1.824 1.00 87.69 109 LYS A N 1
ATOM 916 C CA . LYS A 1 109 ? 9.838 -8.893 -2.097 1.00 87.69 109 LYS A CA 1
ATOM 917 C C . LYS A 1 109 ? 8.425 -8.398 -1.784 1.00 87.69 109 LYS A C 1
ATOM 919 O O . LYS A 1 109 ? 7.720 -8.987 -0.959 1.00 87.69 109 LYS A O 1
ATOM 924 N N . ILE A 1 110 ? 8.073 -7.242 -2.338 1.00 86.31 110 ILE A N 1
ATOM 925 C CA . ILE A 1 110 ? 6.690 -6.758 -2.391 1.00 86.31 110 ILE A CA 1
ATOM 926 C C . ILE A 1 110 ? 6.170 -7.125 -3.779 1.00 86.31 110 ILE A C 1
ATOM 928 O O . ILE A 1 110 ? 6.848 -6.844 -4.767 1.00 86.31 110 ILE A O 1
ATOM 932 N N . THR A 1 111 ? 5.006 -7.760 -3.852 1.00 85.00 111 THR A N 1
ATOM 933 C CA . THR A 1 111 ? 4.314 -8.079 -5.113 1.00 85.00 111 THR A CA 1
ATOM 934 C C . THR A 1 111 ? 3.329 -6.974 -5.503 1.00 85.00 111 THR A C 1
ATOM 936 O O . THR A 1 111 ? 2.968 -6.138 -4.667 1.00 85.00 111 THR A O 1
ATOM 939 N N . GLY A 1 112 ? 2.865 -6.950 -6.759 1.00 76.94 112 GLY A N 1
ATOM 940 C CA . GLY A 1 112 ? 1.849 -5.977 -7.182 1.00 76.94 112 GLY A CA 1
ATOM 941 C C . GLY A 1 112 ? 0.553 -6.106 -6.374 1.00 76.94 112 GLY A C 1
ATOM 942 O O . GLY A 1 112 ? -0.061 -5.105 -6.000 1.00 76.94 112 GLY A O 1
ATOM 943 N N . ASP A 1 113 ? 0.182 -7.335 -6.018 1.00 81.38 113 ASP A N 1
ATOM 944 C CA . ASP A 1 113 ? -1.003 -7.627 -5.209 1.00 81.38 113 ASP A CA 1
ATOM 945 C C . ASP A 1 113 ? -0.863 -7.175 -3.756 1.00 81.38 113 ASP A C 1
ATOM 947 O O . ASP A 1 113 ? -1.843 -6.708 -3.170 1.00 81.38 113 ASP A O 1
ATOM 951 N N . ASP A 1 114 ? 0.346 -7.226 -3.187 1.00 84.94 114 ASP A N 1
ATOM 952 C CA . ASP A 1 114 ? 0.606 -6.667 -1.859 1.00 84.94 114 ASP A CA 1
ATOM 953 C C . ASP A 1 114 ? 0.342 -5.154 -1.842 1.00 84.94 114 ASP A C 1
ATOM 955 O O . ASP A 1 114 ? -0.324 -4.647 -0.934 1.00 84.94 114 ASP A O 1
ATOM 959 N N . LEU A 1 115 ? 0.833 -4.429 -2.857 1.00 82.88 115 LEU A N 1
ATOM 960 C CA . LEU A 1 115 ? 0.602 -2.988 -2.985 1.00 82.88 115 LEU A CA 1
ATOM 961 C C . LEU A 1 115 ? -0.872 -2.671 -3.231 1.00 82.88 115 LEU A C 1
ATOM 963 O O . LEU A 1 115 ? -1.421 -1.816 -2.538 1.00 82.88 115 LEU A O 1
ATOM 967 N N . ARG A 1 116 ? -1.535 -3.370 -4.160 1.00 80.38 116 ARG A N 1
ATOM 968 C CA . ARG A 1 116 ? -2.973 -3.189 -4.426 1.00 80.38 116 ARG A CA 1
ATOM 969 C C . ARG A 1 116 ? -3.805 -3.421 -3.169 1.00 80.38 116 ARG A C 1
ATOM 971 O O . ARG A 1 116 ? -4.653 -2.601 -2.826 1.00 80.38 116 ARG A O 1
ATOM 978 N N . THR A 1 117 ? -3.525 -4.501 -2.443 1.00 85.94 117 THR A N 1
ATOM 979 C CA . THR A 1 117 ? -4.195 -4.818 -1.175 1.00 85.94 117 THR A CA 1
ATOM 980 C C . THR A 1 117 ? -3.978 -3.708 -0.149 1.00 85.94 117 THR A C 1
ATOM 982 O O . THR A 1 117 ? -4.935 -3.238 0.466 1.00 85.94 117 THR A O 1
ATOM 985 N N . LEU A 1 118 ? -2.738 -3.234 0.009 1.00 86.25 118 LEU A N 1
ATOM 986 C CA . LEU A 1 118 ? -2.411 -2.138 0.919 1.00 86.25 118 LEU A CA 1
ATOM 987 C C . LEU A 1 118 ? -3.164 -0.846 0.560 1.00 86.25 118 LEU A C 1
ATOM 989 O O . LEU A 1 118 ? -3.773 -0.241 1.443 1.00 86.25 118 LEU A O 1
ATOM 993 N N . ILE A 1 119 ? -3.145 -0.440 -0.714 1.00 84.19 119 ILE A N 1
ATOM 994 C CA . ILE A 1 119 ? -3.796 0.783 -1.208 1.00 84.19 119 ILE A CA 1
ATOM 995 C C . ILE A 1 119 ? -5.299 0.728 -0.950 1.00 84.19 119 ILE A C 1
ATOM 997 O O . ILE A 1 119 ? -5.844 1.662 -0.366 1.00 84.19 119 ILE A O 1
ATOM 1001 N N . LYS A 1 120 ? -5.957 -0.385 -1.297 1.00 83.50 120 LYS A N 1
ATOM 1002 C CA . LYS A 1 120 ? -7.391 -0.593 -1.041 1.00 83.50 120 LYS A CA 1
ATOM 1003 C C . LYS A 1 120 ? -7.737 -0.460 0.434 1.00 83.50 120 LYS A C 1
ATOM 1005 O O . LYS A 1 120 ? -8.690 0.231 0.786 1.00 83.50 120 LYS A O 1
ATOM 1010 N N . GLY A 1 121 ? -6.944 -1.089 1.302 1.00 86.31 121 GLY A N 1
ATOM 1011 C CA . GLY A 1 121 ? -7.133 -1.005 2.747 1.00 86.31 121 GLY A CA 1
ATOM 1012 C C . GLY A 1 121 ? -7.015 0.413 3.278 1.00 86.31 121 GLY A C 1
ATOM 1013 O O . GLY A 1 121 ? -7.873 0.871 4.029 1.00 86.31 121 GLY A O 1
ATOM 1014 N N . VAL A 1 122 ? -5.961 1.117 2.872 1.00 85.94 122 VAL A N 1
ATOM 1015 C CA . VAL A 1 122 ? -5.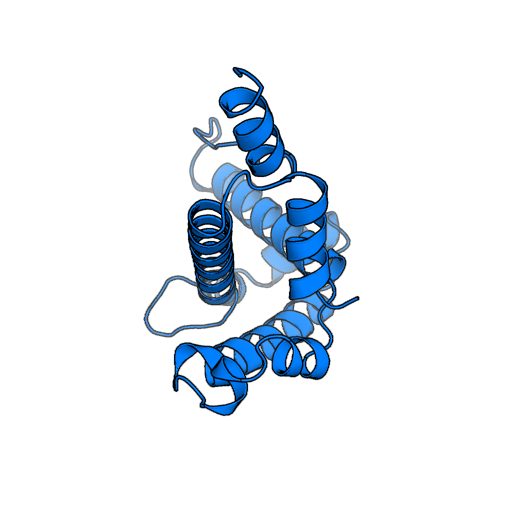691 2.494 3.302 1.00 85.94 122 VAL A CA 1
ATOM 1016 C C . VAL A 1 122 ? -6.775 3.437 2.787 1.00 85.94 122 VAL A C 1
ATOM 1018 O O . VAL A 1 122 ? -7.323 4.209 3.572 1.00 85.94 122 VAL A O 1
ATOM 1021 N N . TYR A 1 123 ? -7.141 3.329 1.508 1.00 83.75 123 TYR A N 1
ATOM 1022 C CA . TYR A 1 123 ? -8.237 4.088 0.911 1.00 83.75 123 TYR A CA 1
ATOM 1023 C C . TYR A 1 123 ? -9.546 3.858 1.666 1.00 83.75 123 TYR A C 1
ATOM 1025 O O . TYR A 1 123 ? -10.203 4.822 2.056 1.00 83.75 123 TYR A O 1
ATOM 1033 N N . TYR A 1 124 ? -9.900 2.598 1.936 1.00 85.25 124 TYR A N 1
ATOM 1034 C CA . TYR A 1 124 ? -11.110 2.271 2.680 1.00 85.25 124 TYR A CA 1
ATOM 1035 C C . TYR A 1 124 ? -11.105 2.896 4.074 1.00 85.25 124 TYR A C 1
ATOM 1037 O O . TYR A 1 124 ? -12.082 3.535 4.451 1.00 85.25 124 TYR A O 1
ATOM 1045 N N . VAL A 1 125 ? -10.013 2.755 4.831 1.00 86.00 125 VAL A N 1
ATOM 1046 C CA . VAL A 1 125 ? -9.914 3.340 6.175 1.00 86.00 125 VAL A CA 1
ATOM 1047 C C . VAL A 1 125 ? -10.094 4.853 6.110 1.00 86.00 125 VAL A C 1
ATOM 1049 O O . VAL A 1 125 ? -10.910 5.393 6.850 1.00 86.00 125 VAL A O 1
ATOM 1052 N N . VAL A 1 126 ? -9.384 5.537 5.210 1.00 84.12 126 VAL A N 1
ATOM 1053 C CA . VAL A 1 126 ? -9.482 6.996 5.061 1.00 84.12 126 VAL A CA 1
ATOM 1054 C C . VAL A 1 126 ? -10.897 7.416 4.656 1.00 84.12 126 VAL A C 1
ATOM 1056 O O . VAL A 1 126 ? -11.442 8.341 5.254 1.00 84.12 126 VAL A O 1
ATOM 1059 N N . LYS A 1 127 ? -11.526 6.708 3.709 1.00 83.00 127 LYS A N 1
ATOM 1060 C CA . LYS A 1 127 ? -12.919 6.940 3.298 1.00 83.00 127 LYS A CA 1
ATOM 1061 C C . LYS A 1 127 ? -13.874 6.794 4.481 1.00 83.00 127 LYS A C 1
ATOM 1063 O O . LYS A 1 127 ? -14.711 7.664 4.694 1.00 83.00 127 LYS A O 1
ATOM 1068 N N . GLN A 1 128 ? -13.741 5.727 5.268 1.00 84.75 128 GLN A N 1
ATOM 1069 C CA . GLN A 1 128 ? -14.598 5.490 6.431 1.00 84.75 128 GLN A CA 1
ATOM 1070 C C . GLN A 1 128 ? -14.381 6.532 7.530 1.00 84.75 128 GLN A C 1
ATOM 1072 O O . GLN A 1 128 ? -15.350 7.010 8.111 1.00 84.75 128 GLN A O 1
ATOM 1077 N N . LEU A 1 129 ? -13.137 6.925 7.810 1.00 83.25 129 LEU A N 1
ATOM 1078 C CA . LEU A 1 129 ? -12.856 7.999 8.766 1.00 83.25 129 LEU A CA 1
ATOM 1079 C C . LEU A 1 129 ? -13.473 9.321 8.299 1.00 83.25 129 LEU A C 1
ATOM 1081 O O . LEU A 1 129 ? -14.184 9.960 9.066 1.00 83.25 129 LEU A O 1
ATOM 1085 N N . TYR A 1 130 ? -13.303 9.678 7.024 1.00 79.19 130 TYR A N 1
ATOM 1086 C CA . TYR A 1 130 ? -13.895 10.884 6.448 1.00 79.19 130 TYR A CA 1
ATOM 1087 C C . TYR A 1 130 ? -15.429 10.894 6.536 1.00 79.19 130 TYR A C 1
ATOM 1089 O O . TYR A 1 130 ? -16.019 11.888 6.962 1.00 79.19 130 TYR A O 1
ATOM 1097 N N . LEU A 1 131 ? -16.078 9.786 6.160 1.00 81.31 131 LEU A N 1
ATOM 1098 C CA . LEU A 1 131 ? -17.537 9.649 6.210 1.00 81.31 131 LEU A CA 1
ATOM 1099 C C . LEU A 1 131 ? -18.087 9.758 7.637 1.00 81.31 131 LEU A C 1
ATOM 1101 O O . LEU A 1 131 ? -19.155 10.332 7.848 1.00 81.31 131 LEU A O 1
ATOM 1105 N N . ASN A 1 132 ? -17.357 9.205 8.606 1.00 79.94 132 ASN A N 1
ATOM 1106 C CA . ASN A 1 132 ? -17.778 9.175 10.002 1.00 79.94 132 ASN A CA 1
ATOM 1107 C C . ASN A 1 132 ? -17.500 10.491 10.742 1.00 79.94 132 ASN A C 1
ATOM 1109 O O . ASN A 1 132 ? -18.245 10.822 11.661 1.00 79.94 132 ASN A O 1
ATOM 1113 N N . GLU A 1 133 ? -16.442 11.222 10.377 1.00 74.75 133 GLU A N 1
ATOM 1114 C CA . GLU A 1 133 ? -15.946 12.365 11.161 1.00 74.75 133 GLU A CA 1
ATOM 1115 C C . GLU A 1 133 ? -16.124 13.725 10.478 1.00 74.75 133 GLU A C 1
ATOM 1117 O O . GLU A 1 133 ? -16.214 14.733 11.173 1.00 74.75 133 GLU A O 1
ATOM 1122 N N . ILE A 1 134 ? -16.177 13.782 9.142 1.00 71.06 134 ILE A N 1
ATOM 1123 C CA . ILE A 1 134 ? -16.105 15.051 8.398 1.00 71.06 134 ILE A CA 1
ATOM 1124 C C . ILE A 1 134 ? -17.392 15.340 7.620 1.00 71.06 134 ILE A C 1
ATOM 1126 O O . ILE A 1 134 ? -17.957 16.422 7.764 1.00 71.06 134 ILE A O 1
ATOM 1130 N N . SER A 1 135 ? -17.872 14.421 6.775 1.00 64.62 135 SER A N 1
ATOM 1131 C CA . SER A 1 135 ? -19.069 14.679 5.957 1.00 64.62 135 SER A CA 1
ATOM 1132 C C . SER A 1 135 ? -19.780 13.405 5.512 1.00 64.62 135 SER A C 1
ATOM 1134 O O . SER A 1 135 ? -19.160 12.491 4.974 1.00 64.62 135 SER A O 1
ATOM 1136 N N . ARG A 1 136 ? -21.116 13.399 5.629 1.00 60.97 136 ARG A N 1
ATOM 1137 C CA . ARG A 1 136 ? -21.993 12.337 5.100 1.00 60.97 136 ARG A CA 1
ATOM 1138 C C . ARG A 1 136 ? -22.191 12.403 3.580 1.00 60.97 136 ARG A C 1
ATOM 1140 O O . ARG A 1 136 ? -22.770 11.480 3.021 1.00 60.97 136 ARG A O 1
ATOM 1147 N N . ASN A 1 137 ? -21.741 13.476 2.920 1.00 59.25 137 ASN A N 1
ATOM 1148 C CA . ASN A 1 137 ? -21.904 13.677 1.478 1.00 59.25 137 ASN A CA 1
ATOM 1149 C C . ASN A 1 137 ? -20.536 14.000 0.836 1.00 59.25 137 ASN A C 1
ATOM 1151 O O . ASN A 1 137 ? -20.171 15.172 0.691 1.00 59.25 137 ASN A O 1
ATOM 1155 N N . PRO A 1 138 ? -19.707 12.978 0.560 1.00 57.38 138 PRO A N 1
ATOM 1156 C CA . PRO A 1 138 ? -18.333 13.179 0.117 1.00 57.38 138 PRO A CA 1
ATOM 1157 C C . PRO A 1 138 ? -18.260 13.714 -1.321 1.00 57.38 138 PRO A C 1
ATOM 1159 O O . PRO A 1 138 ? -18.850 13.144 -2.233 1.00 57.38 138 PRO A O 1
ATOM 1162 N N . LYS A 1 139 ? -17.433 14.742 -1.554 1.00 58.56 139 LYS A N 1
ATOM 1163 C CA . LYS A 1 139 ? -16.872 15.039 -2.886 1.00 58.56 139 LYS A CA 1
ATOM 1164 C C . LYS A 1 139 ? -15.587 14.223 -3.070 1.00 58.56 139 LYS A C 1
ATOM 1166 O O . LYS A 1 139 ? -14.496 14.783 -3.045 1.00 58.56 139 LYS A O 1
ATOM 1171 N N . TYR A 1 140 ? -15.702 12.898 -3.145 1.00 59.12 140 TYR A N 1
ATOM 1172 C CA . TYR A 1 140 ? -14.556 12.019 -3.391 1.00 59.12 140 TYR A CA 1
ATOM 1173 C C . TYR A 1 140 ? -14.569 11.501 -4.82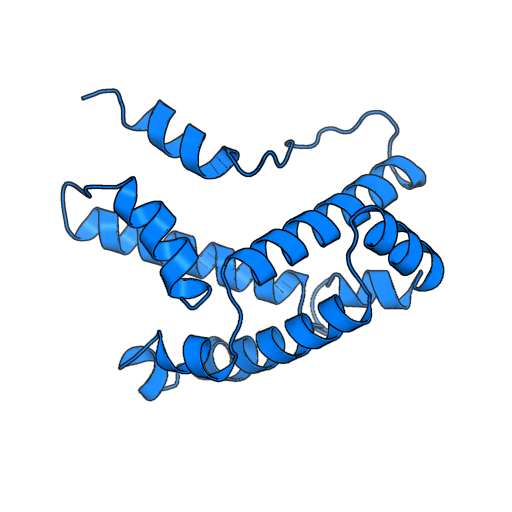2 1.00 59.12 140 TYR A C 1
ATOM 1175 O O . TYR A 1 140 ? -15.624 11.201 -5.373 1.00 59.12 140 TYR A O 1
ATOM 1183 N N . VAL A 1 141 ? -13.375 11.344 -5.385 1.00 60.72 141 VAL A N 1
ATOM 1184 C CA . VAL A 1 141 ? -13.170 10.480 -6.546 1.00 60.72 141 VAL A CA 1
ATOM 1185 C C . VAL A 1 141 ? -13.192 9.040 -6.030 1.00 60.72 141 VAL A C 1
ATOM 1187 O O . VAL A 1 141 ? -12.490 8.708 -5.064 1.00 60.72 141 VAL A O 1
ATOM 1190 N N . GLU A 1 142 ? -14.054 8.201 -6.601 1.00 60.97 142 GLU A N 1
ATOM 1191 C CA . GLU A 1 142 ? -14.058 6.777 -6.276 1.00 60.97 142 GLU A CA 1
ATOM 1192 C C . GLU A 1 142 ? -12.771 6.135 -6.790 1.00 60.97 142 GLU A C 1
ATOM 1194 O O . GLU A 1 142 ? -12.356 6.367 -7.922 1.00 60.97 142 GLU A O 1
ATOM 1199 N N . TYR A 1 143 ? -12.116 5.355 -5.930 1.00 61.69 143 TYR A N 1
ATOM 1200 C CA . TYR A 1 143 ? -11.015 4.502 -6.350 1.00 61.69 143 TYR A CA 1
ATOM 1201 C C . TYR A 1 143 ? -11.602 3.145 -6.724 1.00 61.69 143 TYR A C 1
ATOM 1203 O O . TYR A 1 143 ? -12.002 2.370 -5.856 1.00 61.69 143 TYR A O 1
ATOM 1211 N N . ASP A 1 144 ? -11.698 2.897 -8.021 1.00 58.28 144 ASP A N 1
ATOM 1212 C CA . ASP A 1 144 ? -12.296 1.704 -8.625 1.00 58.28 144 ASP A CA 1
ATOM 1213 C C . ASP A 1 144 ? -11.245 0.714 -9.157 1.00 58.28 144 ASP A C 1
ATOM 1215 O O . ASP A 1 144 ? -11.592 -0.244 -9.841 1.00 58.28 144 ASP A O 1
ATOM 1219 N N . ASP A 1 145 ? -9.960 0.957 -8.868 1.00 56.53 145 ASP A N 1
ATOM 1220 C CA . ASP A 1 145 ? -8.783 0.315 -9.480 1.00 56.53 145 ASP A CA 1
ATOM 1221 C C . ASP A 1 145 ? -8.678 0.452 -11.014 1.00 56.53 145 ASP A C 1
ATOM 1223 O O . ASP A 1 145 ? -7.677 0.026 -11.591 1.00 56.53 145 ASP A O 1
ATOM 1227 N N . LYS A 1 146 ? -9.676 1.043 -11.680 1.00 59.09 146 LYS A N 1
ATOM 1228 C CA . LYS A 1 146 ? -9.765 1.209 -13.137 1.00 59.09 146 LYS A CA 1
ATOM 1229 C C . LYS A 1 146 ? -9.367 2.606 -13.602 1.00 59.09 146 LYS A C 1
ATOM 1231 O O . LYS A 1 146 ? -9.049 2.802 -14.767 1.00 59.09 146 LYS A O 1
ATOM 1236 N N . SER A 1 147 ? -9.309 3.563 -12.686 1.00 53.69 147 SER A N 1
ATOM 1237 C CA . SER A 1 147 ? -9.273 5.006 -12.953 1.00 53.69 147 SER A CA 1
ATOM 1238 C C . SER A 1 147 ? -8.025 5.517 -13.686 1.00 53.69 147 SER A C 1
ATOM 1240 O O . SER A 1 147 ? -8.087 6.570 -14.313 1.00 53.69 147 SER A O 1
ATOM 1242 N N . ILE A 1 148 ? -6.901 4.791 -13.658 1.00 49.06 148 ILE A N 1
ATOM 1243 C CA . ILE A 1 148 ? -5.722 5.122 -14.487 1.00 49.06 148 ILE A CA 1
ATOM 1244 C C . ILE A 1 148 ? -5.843 4.490 -15.880 1.00 49.06 148 ILE A C 1
ATOM 1246 O O . ILE A 1 148 ? -5.496 5.121 -16.875 1.00 49.06 148 ILE A O 1
ATOM 1250 N N . LEU A 1 149 ? -6.377 3.270 -15.953 1.00 44.62 149 LEU A N 1
ATOM 1251 C CA . LEU A 1 149 ? -6.503 2.501 -17.190 1.00 44.62 149 LEU A CA 1
ATOM 1252 C C . LEU A 1 149 ? -7.599 3.075 -18.093 1.00 44.62 149 LEU A C 1
ATOM 1254 O O . LEU A 1 149 ? -7.346 3.351 -19.259 1.00 44.62 149 LEU A O 1
ATOM 1258 N N . GLU A 1 150 ? -8.769 3.380 -17.530 1.00 49.09 150 GLU A N 1
ATOM 1259 C CA . GLU A 1 150 ? -9.873 4.015 -18.256 1.00 49.09 150 GLU A CA 1
ATOM 1260 C C . GLU A 1 150 ? -9.530 5.448 -18.689 1.00 49.09 150 GLU A C 1
ATOM 1262 O O . GLU A 1 150 ? -9.968 5.893 -19.747 1.00 49.09 150 GLU A O 1
ATOM 1267 N N . PHE A 1 151 ? -8.719 6.184 -17.915 1.00 45.38 151 PHE A N 1
ATOM 1268 C CA . PHE A 1 151 ? -8.247 7.512 -18.320 1.00 45.38 151 PHE A CA 1
ATOM 1269 C C . PHE A 1 151 ? -7.330 7.435 -19.548 1.00 45.38 151 PHE A C 1
ATOM 1271 O O . PHE A 1 151 ? -7.444 8.272 -20.442 1.00 45.38 151 PHE A O 1
ATOM 1278 N N . ILE A 1 152 ? -6.452 6.433 -19.621 1.00 44.62 152 ILE A N 1
ATOM 1279 C CA . ILE A 1 152 ? -5.585 6.216 -20.784 1.00 44.62 152 ILE A CA 1
ATOM 1280 C C . ILE A 1 152 ? -6.425 5.730 -21.977 1.00 44.62 152 ILE A C 1
ATOM 1282 O O . ILE A 1 152 ? -6.390 6.347 -23.035 1.00 44.62 152 ILE A O 1
ATOM 1286 N N . GLU A 1 153 ? -7.270 4.713 -21.816 1.00 46.69 153 GLU A N 1
ATOM 1287 C CA . GLU A 1 153 ? -8.106 4.195 -22.913 1.00 46.69 153 GLU A CA 1
ATOM 1288 C C . GLU A 1 153 ? -9.035 5.267 -23.508 1.00 46.69 153 GLU A C 1
ATOM 1290 O O . GLU A 1 153 ? -9.136 5.404 -24.728 1.00 46.69 153 GLU A O 1
ATOM 1295 N N . LYS A 1 154 ? -9.657 6.098 -22.665 1.00 48.09 154 LYS A N 1
ATOM 1296 C CA . LYS A 1 154 ? -10.601 7.136 -23.102 1.00 48.09 154 LYS A CA 1
ATOM 1297 C C . LYS A 1 154 ? -9.939 8.312 -23.825 1.00 48.09 154 LYS A C 1
ATOM 1299 O O . LYS A 1 154 ? -10.605 8.981 -24.609 1.00 48.09 154 LYS A O 1
ATOM 1304 N N . ASN A 1 155 ? -8.659 8.577 -23.562 1.00 42.66 155 ASN A N 1
ATOM 1305 C CA . ASN A 1 155 ? -7.922 9.692 -24.169 1.00 42.66 155 ASN A CA 1
ATOM 1306 C C . ASN A 1 155 ? -6.969 9.257 -25.298 1.00 42.66 155 ASN A C 1
ATOM 1308 O O . ASN A 1 155 ? -6.429 10.124 -25.980 1.00 42.66 155 ASN A O 1
ATOM 1312 N N . TYR A 1 156 ? -6.774 7.950 -25.513 1.00 47.44 156 TYR A N 1
ATOM 1313 C CA . TYR A 1 156 ? -5.857 7.419 -26.530 1.00 47.44 156 TYR A CA 1
ATOM 1314 C C . TYR A 1 156 ? -6.516 6.485 -27.569 1.00 47.44 156 TYR A C 1
ATOM 1316 O O . TYR A 1 156 ? -5.830 6.056 -28.489 1.00 47.44 156 TYR A O 1
ATOM 1324 N N . GLN A 1 157 ? -7.832 6.220 -27.504 1.00 44.09 157 GLN A N 1
ATOM 1325 C CA . GLN A 1 157 ? -8.582 5.552 -28.592 1.00 44.09 157 GLN A CA 1
ATOM 1326 C C . GLN A 1 157 ? -9.020 6.481 -29.742 1.00 44.09 157 GLN A C 1
ATOM 1328 O O . GLN A 1 157 ? -9.636 6.030 -30.704 1.00 44.09 157 GLN A O 1
ATOM 1333 N N . THR A 1 158 ? -8.695 7.772 -29.691 1.00 41.97 158 THR A N 1
ATOM 1334 C CA . THR A 1 158 ? -8.803 8.668 -30.852 1.00 41.97 158 THR A CA 1
ATOM 1335 C C . THR A 1 158 ? -7.446 8.800 -31.524 1.00 41.97 158 THR A C 1
ATOM 1337 O O . THR A 1 158 ? -6.736 9.767 -31.256 1.00 41.97 158 THR A O 1
ATOM 1340 N N . ASN A 1 159 ? -7.082 7.802 -32.332 1.00 36.59 159 ASN A N 1
ATOM 1341 C CA . ASN A 1 159 ? -6.299 7.923 -33.571 1.00 36.59 159 ASN A CA 1
ATOM 1342 C C . ASN A 1 159 ? -6.260 6.576 -34.294 1.00 36.59 159 ASN A C 1
ATOM 1344 O O . ASN A 1 159 ? -5.738 5.607 -33.701 1.00 36.59 159 ASN A O 1
#

Foldseek 3Di:
DFQVCQVLVVVVVLDPDPDPVVVVVVVVVVVVVLLVLLVQLADDPPDNHVVVVCVVPVVLLQVLLVVLVHHPVLSVLVRVLSVQVCCCVPVDVPVVCVVPVCVSRVVSRHHSVSSVSNVVSSVRSVVVCCCVPPHVDDPDDDPPVCVVVCVCCVVPVPD